Protein AF-A0A527XAN9-F1 (afdb_monomer)

Foldseek 3Di:
DDKAKDFWDQQWLQWIDGPNDIDGHPPDDFDGQQDWDDDPNDTHRRGVVSSVVVCVVCVRPMDMDDDDDD

Solvent-accessible surface area (backbone atoms only — not comparable to full-atom values): 4150 Å² total; per-residue (Å²): 112,56,71,51,73,41,64,65,46,72,68,24,36,32,32,33,30,46,88,92,45,79,46,71,45,86,97,53,88,50,50,52,48,86,39,68,42,78,54,97,92,36,87,32,61,47,3,51,51,37,24,51,50,45,48,61,69,48,63,89,46,71,46,77,49,74,43,85,78,132

Radius of gyration: 13.35 Å; Cα contacts (8 Å, |Δi|>4): 120; chains: 1; bounding box: 32×24×40 Å

Secondary structure (DSSP, 8-state):
-EEEEEPEEE-SSSEEEETTEEEEPTT-----TT--EEETTEEE-HHHHHHHHHHHHHTT--EEEEES--

Sequence (70 aa):
TRKEQGTAIVNDGDSITLGTERIRLRGIDAPEYQQTCQKAGADYPCGKLARQSLVRLIAGRPVSCSGWQR

pLDDT: mean 93.24, std 6.2, range [57.44, 97.44]

Nearest PDB structures (foldseek):
  2f3w-assembly1_A  TM=3.013E-01  e=2.602E+00  Staphylococcus aureus
  8wdw-assembly2_B  TM=3.684E-01  e=9.592E+00  uncultured bacterium
  6dkk-assembly1_A  TM=2.602E-01  e=7.389E+00  Clostridium botulinum A str. ATCC 19397

Structure (mmCIF, N/CA/C/O backbone):
data_AF-A0A527XAN9-F1
#
_entry.id   AF-A0A527XAN9-F1
#
loop_
_atom_site.group_PDB
_atom_site.id
_atom_site.type_symbol
_atom_site.label_atom_id
_atom_site.label_alt_id
_atom_site.label_comp_id
_atom_site.label_asym_id
_atom_site.label_entity_id
_atom_site.label_seq_id
_atom_site.pdbx_PDB_ins_code
_atom_site.Cartn_x
_atom_site.Cartn_y
_atom_site.Cartn_z
_atom_site.occupancy
_atom_site.B_iso_or_equiv
_atom_site.auth_seq_id
_atom_site.auth_comp_id
_atom_site.auth_asym_id
_atom_site.auth_atom_id
_atom_site.pdbx_PDB_model_num
ATOM 1 N N . THR A 1 1 ? -6.071 7.095 21.057 1.00 77.25 1 THR A N 1
ATOM 2 C CA . THR A 1 1 ? -5.897 6.761 19.635 1.00 77.25 1 THR A CA 1
ATOM 3 C C . THR A 1 1 ? -7.239 6.256 19.203 1.00 77.25 1 THR A C 1
ATOM 5 O O . THR A 1 1 ? -7.787 5.422 19.919 1.00 77.25 1 THR A O 1
ATOM 8 N N . ARG A 1 2 ? -7.795 6.740 18.095 1.00 85.62 2 ARG A N 1
ATOM 9 C CA . ARG A 1 2 ? -8.935 6.057 17.489 1.00 85.62 2 ARG A CA 1
ATOM 10 C C . ARG A 1 2 ? -8.468 4.669 17.061 1.00 85.62 2 ARG A C 1
ATOM 12 O O . ARG A 1 2 ? -7.341 4.531 16.578 1.00 85.62 2 ARG A O 1
ATOM 19 N N . LYS A 1 3 ? -9.301 3.663 17.296 1.00 90.19 3 LYS A N 1
ATOM 20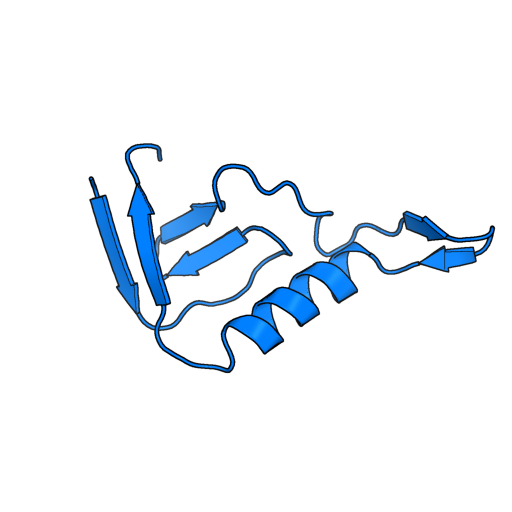 C CA . LYS A 1 3 ? -9.070 2.292 16.853 1.00 90.19 3 LYS A CA 1
ATOM 21 C C . LYS A 1 3 ? -10.253 1.863 16.007 1.00 90.19 3 LYS A C 1
ATOM 23 O O . LYS A 1 3 ? -11.385 2.077 16.416 1.00 90.19 3 LYS A O 1
ATOM 28 N N . GLU A 1 4 ? -9.962 1.269 14.863 1.00 90.44 4 GLU A N 1
ATOM 29 C CA . GLU A 1 4 ? -10.952 0.711 13.945 1.00 90.44 4 GLU A CA 1
ATOM 30 C C . GLU A 1 4 ? -10.515 -0.704 13.581 1.00 90.44 4 GLU A C 1
ATOM 32 O O . GLU A 1 4 ? -9.316 -0.983 13.483 1.00 90.44 4 GLU A O 1
ATOM 37 N N . GLN A 1 5 ? -11.465 -1.618 13.416 1.00 93.44 5 GLN A N 1
ATOM 38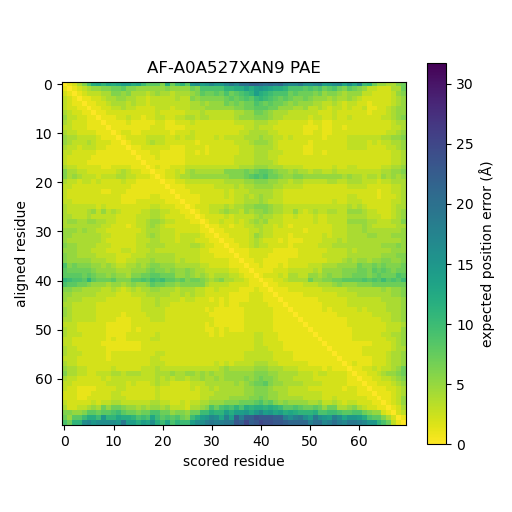 C CA . GLN A 1 5 ? -11.165 -2.998 13.055 1.00 93.44 5 GLN A CA 1
ATOM 39 C C . GLN A 1 5 ? -12.258 -3.570 12.164 1.00 93.44 5 GLN A C 1
ATOM 41 O O . GLN A 1 5 ? -13.440 -3.320 12.379 1.00 93.44 5 GLN A O 1
ATOM 46 N N . GLY A 1 6 ? -11.859 -4.366 11.177 1.00 94.19 6 GLY A N 1
ATOM 47 C CA . GLY A 1 6 ? -12.801 -5.068 10.319 1.00 94.19 6 GLY A CA 1
ATOM 48 C C . GLY A 1 6 ? -12.180 -5.526 9.012 1.00 94.19 6 GLY A C 1
ATOM 49 O O . GLY A 1 6 ? -10.959 -5.523 8.835 1.00 94.19 6 GLY A O 1
ATOM 50 N N . THR A 1 7 ? -13.045 -5.928 8.087 1.00 94.75 7 THR A N 1
ATOM 51 C CA . THR A 1 7 ? -12.647 -6.257 6.720 1.00 94.75 7 THR A CA 1
ATOM 52 C C . THR A 1 7 ? -12.309 -4.973 5.974 1.00 94.75 7 THR A C 1
ATOM 54 O O . THR A 1 7 ? -13.152 -4.087 5.838 1.00 94.75 7 THR A O 1
ATOM 57 N N . ALA A 1 8 ? -11.077 -4.883 5.483 1.00 95.44 8 ALA A N 1
ATOM 58 C CA . ALA A 1 8 ? -10.635 -3.758 4.677 1.00 95.44 8 ALA A CA 1
ATOM 59 C C . ALA A 1 8 ? -10.919 -3.982 3.192 1.00 95.44 8 ALA A C 1
ATOM 61 O O . ALA A 1 8 ? -10.598 -5.031 2.629 1.00 95.44 8 ALA A O 1
ATOM 62 N N . ILE A 1 9 ? -11.440 -2.947 2.545 1.00 95.94 9 ILE A N 1
ATOM 63 C CA . ILE A 1 9 ? -11.405 -2.797 1.095 1.00 95.94 9 ILE A CA 1
ATOM 64 C C . ILE A 1 9 ? -10.120 -2.042 0.759 1.00 95.94 9 ILE A C 1
ATOM 66 O O . ILE A 1 9 ? -9.834 -1.008 1.353 1.00 95.94 9 ILE A O 1
ATOM 70 N N . VAL A 1 10 ? -9.317 -2.577 -0.160 1.00 96.19 10 VAL A N 1
ATOM 71 C CA . VAL A 1 10 ? -8.067 -1.930 -0.581 1.00 96.19 10 VAL A CA 1
ATOM 72 C C . VAL A 1 10 ? -8.335 -1.026 -1.771 1.00 96.19 10 VAL A C 1
ATOM 74 O O . VAL A 1 10 ? -8.747 -1.502 -2.840 1.00 96.19 10 VAL A O 1
ATOM 77 N N . ASN A 1 11 ? -8.054 0.260 -1.585 1.00 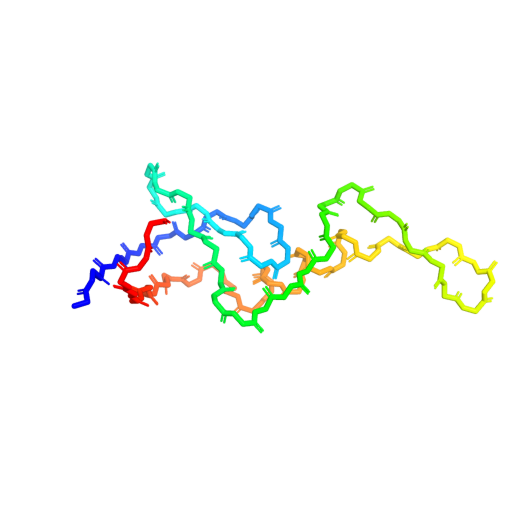94.62 11 ASN A N 1
ATOM 78 C CA . ASN A 1 11 ? -8.318 1.292 -2.574 1.00 94.62 11 ASN A CA 1
ATOM 79 C C . ASN A 1 11 ? -7.054 1.487 -3.417 1.00 94.62 11 ASN A C 1
ATOM 81 O O . ASN A 1 11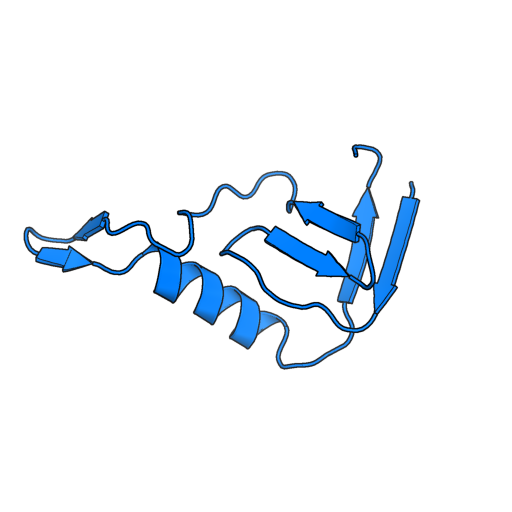 ? -7.078 1.187 -4.608 1.00 94.62 11 ASN A O 1
ATOM 85 N N . ASP A 1 12 ? -5.937 1.813 -2.759 1.00 95.00 12 ASP A N 1
ATOM 86 C CA . ASP A 1 12 ? -4.628 2.088 -3.369 1.00 95.00 12 ASP A CA 1
ATOM 87 C C . ASP A 1 12 ? -3.508 1.378 -2.584 1.00 95.00 12 ASP A C 1
ATOM 89 O O . ASP A 1 12 ? -3.780 0.537 -1.724 1.00 95.00 12 ASP A O 1
ATOM 93 N N . GLY A 1 13 ? -2.237 1.662 -2.881 1.00 95.50 13 GLY A N 1
ATOM 94 C CA . GLY A 1 13 ? -1.107 1.026 -2.187 1.00 95.50 13 GLY A CA 1
ATOM 95 C C . GLY A 1 13 ? -0.886 1.488 -0.739 1.00 95.50 13 GLY A C 1
ATOM 96 O O . GLY A 1 13 ? -0.149 0.829 -0.008 1.00 95.50 13 GLY A O 1
ATOM 97 N N . ASP A 1 14 ? -1.524 2.581 -0.317 1.00 95.75 14 ASP A N 1
ATOM 98 C CA . ASP A 1 14 ? -1.423 3.165 1.028 1.00 95.75 14 ASP A CA 1
ATOM 99 C C . ASP A 1 14 ? -2.794 3.503 1.645 1.00 95.75 14 ASP A C 1
ATOM 101 O O . ASP A 1 14 ? -2.862 4.093 2.721 1.00 95.75 14 ASP A O 1
ATOM 105 N N . SER A 1 15 ? -3.891 3.164 0.967 1.00 95.25 15 SER A N 1
ATOM 106 C CA . SER A 1 15 ? -5.235 3.617 1.323 1.00 95.25 15 SER A CA 1
ATOM 107 C C . SER A 1 15 ? -6.212 2.451 1.354 1.00 95.25 15 SER A C 1
ATOM 109 O O . SER A 1 15 ? -6.331 1.689 0.389 1.00 95.25 15 SER A O 1
ATOM 111 N N . ILE A 1 16 ? -6.953 2.338 2.454 1.00 95.19 16 ILE A N 1
ATOM 112 C CA . ILE A 1 16 ? -7.958 1.296 2.672 1.00 95.19 16 ILE A CA 1
ATOM 113 C C . ILE A 1 16 ? -9.261 1.898 3.190 1.00 95.19 16 ILE A C 1
ATOM 115 O O . ILE A 1 16 ? -9.259 2.927 3.860 1.00 95.19 16 ILE A O 1
ATOM 119 N N . THR A 1 17 ? -10.379 1.241 2.919 1.00 95.19 17 THR A N 1
ATOM 120 C CA . THR A 1 17 ? -11.675 1.570 3.508 1.00 95.19 17 THR A CA 1
ATOM 121 C C . THR A 1 17 ? -12.084 0.483 4.496 1.00 95.19 17 THR A C 1
ATOM 123 O O . THR A 1 17 ? -12.144 -0.693 4.140 1.00 95.19 17 THR A O 1
ATOM 126 N N . LEU A 1 18 ? -12.366 0.877 5.738 1.00 93.50 18 LEU A N 1
ATOM 127 C CA . LEU A 1 18 ? -12.940 0.025 6.780 1.00 93.50 18 LEU A CA 1
ATOM 128 C C . LEU A 1 18 ? -14.354 0.522 7.084 1.00 93.50 18 LEU A C 1
ATOM 130 O O . LEU A 1 18 ? -14.530 1.609 7.632 1.00 93.50 18 LEU A O 1
ATOM 134 N N . GLY A 1 19 ? -15.369 -0.263 6.719 1.00 90.31 19 GLY A N 1
ATOM 135 C CA . GLY A 1 19 ? -16.762 0.171 6.837 1.00 90.31 19 GLY A CA 1
ATOM 136 C C . GLY A 1 19 ? -17.015 1.434 6.009 1.00 90.31 19 GLY A C 1
ATOM 137 O O . GLY A 1 19 ? -16.903 1.403 4.787 1.00 90.31 19 GLY A O 1
ATOM 138 N N . THR A 1 20 ? -17.333 2.547 6.672 1.00 89.31 20 THR A N 1
ATOM 139 C CA . THR A 1 20 ? -17.569 3.859 6.040 1.00 89.31 20 THR A CA 1
ATOM 140 C C . THR A 1 20 ? -16.353 4.785 6.075 1.00 89.31 20 THR A C 1
ATOM 142 O O . THR A 1 20 ? -16.416 5.904 5.574 1.00 89.31 20 THR A O 1
ATOM 145 N N . GLU A 1 21 ? -15.253 4.359 6.691 1.00 90.88 21 GLU A N 1
ATOM 146 C CA . GLU A 1 21 ? -14.091 5.206 6.945 1.00 90.88 21 GLU A CA 1
ATOM 147 C C . GLU A 1 21 ? -12.984 4.892 5.944 1.00 90.88 21 GLU A C 1
ATOM 149 O O . GLU A 1 21 ? -12.519 3.755 5.839 1.00 90.88 21 GLU A O 1
ATOM 154 N N . ARG A 1 22 ? -12.537 5.913 5.207 1.00 92.81 22 ARG A N 1
ATOM 155 C CA . ARG A 1 22 ? -11.326 5.827 4.387 1.00 92.81 22 ARG A CA 1
ATOM 156 C C . ARG A 1 22 ? -10.123 6.179 5.258 1.00 92.81 22 ARG A C 1
ATOM 158 O O . ARG A 1 22 ? -10.075 7.251 5.847 1.00 92.81 22 ARG A O 1
ATOM 165 N N . ILE A 1 23 ? -9.156 5.273 5.325 1.00 93.38 23 ILE A N 1
ATOM 166 C CA . ILE A 1 23 ? -7.958 5.366 6.157 1.00 93.38 23 ILE A CA 1
ATOM 167 C C . ILE A 1 23 ? -6.730 5.376 5.247 1.00 93.38 23 ILE A C 1
ATOM 169 O O . ILE A 1 23 ? -6.568 4.489 4.407 1.00 93.38 23 ILE A O 1
ATOM 173 N N . ARG A 1 24 ? -5.845 6.356 5.454 1.00 94.38 24 ARG A N 1
ATOM 174 C CA . ARG A 1 24 ? -4.528 6.425 4.813 1.00 94.38 24 ARG A CA 1
ATOM 175 C C . ARG A 1 24 ? -3.441 5.948 5.774 1.00 94.38 24 ARG A C 1
ATOM 177 O O . ARG A 1 24 ? -3.420 6.331 6.945 1.00 94.38 24 ARG A O 1
ATOM 184 N N . LEU A 1 25 ? -2.541 5.099 5.292 1.00 93.38 25 LEU A N 1
ATOM 185 C CA . LEU A 1 25 ? -1.442 4.545 6.073 1.00 93.38 25 LEU A CA 1
ATOM 186 C C . LEU A 1 25 ? -0.375 5.619 6.304 1.00 93.38 25 LEU A C 1
ATOM 188 O O . LEU A 1 25 ? 0.260 6.117 5.379 1.00 93.38 25 LEU A O 1
ATOM 192 N N . ARG A 1 26 ? -0.159 5.983 7.569 1.00 93.19 26 ARG A N 1
ATOM 193 C CA . ARG A 1 26 ? 0.811 7.021 7.927 1.00 93.19 26 ARG A CA 1
ATOM 194 C C . ARG A 1 26 ? 2.238 6.573 7.605 1.00 93.19 26 ARG A C 1
ATOM 196 O O . ARG A 1 26 ? 2.679 5.530 8.077 1.00 93.19 26 ARG A O 1
ATOM 203 N N . GLY A 1 27 ? 2.978 7.427 6.899 1.00 93.19 27 GLY A N 1
ATOM 204 C CA . GLY A 1 27 ? 4.389 7.199 6.569 1.00 93.19 27 GLY A CA 1
ATOM 205 C C . GLY A 1 27 ? 4.614 6.301 5.353 1.00 93.19 27 GLY A C 1
ATOM 206 O O . GLY A 1 27 ? 5.759 5.972 5.061 1.00 93.19 27 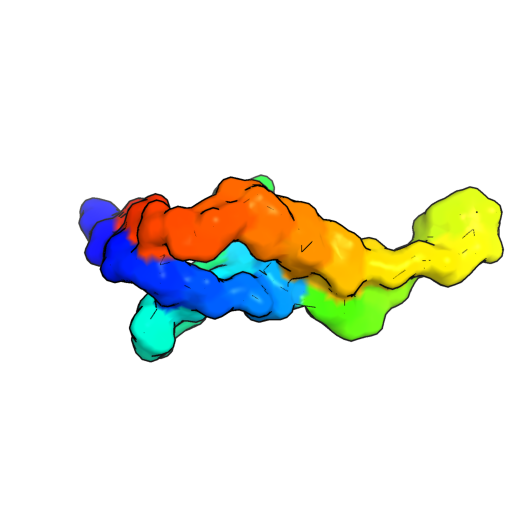GLY A O 1
ATOM 207 N N . ILE A 1 28 ? 3.546 5.921 4.649 1.00 93.50 28 ILE A N 1
ATOM 208 C CA . ILE A 1 28 ? 3.612 5.239 3.360 1.00 93.50 28 ILE A CA 1
ATOM 209 C C . ILE A 1 28 ? 3.011 6.188 2.331 1.00 93.50 28 ILE A C 1
ATOM 211 O O . ILE A 1 28 ? 1.917 6.702 2.539 1.00 93.50 28 ILE A O 1
ATOM 215 N N . ASP A 1 29 ? 3.738 6.414 1.243 1.00 92.38 29 ASP A N 1
ATOM 216 C CA . ASP A 1 29 ? 3.229 7.106 0.066 1.00 92.38 29 ASP A CA 1
ATOM 217 C C . ASP A 1 29 ? 3.291 6.123 -1.097 1.00 92.38 29 ASP A C 1
ATOM 219 O O . ASP A 1 29 ? 4.362 5.614 -1.445 1.00 92.38 29 ASP A O 1
ATOM 223 N N . ALA A 1 30 ? 2.123 5.770 -1.621 1.00 94.94 30 ALA A N 1
ATOM 224 C CA . ALA A 1 30 ? 2.004 4.829 -2.719 1.00 94.94 30 ALA A CA 1
ATOM 225 C C . ALA A 1 30 ? 1.459 5.537 -3.962 1.00 94.94 30 ALA A C 1
ATOM 227 O O . ALA A 1 30 ? 0.638 6.441 -3.832 1.00 94.94 30 ALA A O 1
ATOM 228 N N . PRO A 1 31 ? 1.851 5.094 -5.171 1.00 94.88 31 PRO A N 1
ATOM 229 C CA . PRO A 1 31 ? 1.240 5.585 -6.396 1.00 94.88 31 PRO A CA 1
ATOM 230 C C . PRO A 1 31 ? -0.272 5.341 -6.395 1.00 94.88 31 PRO A C 1
ATOM 232 O O . PRO A 1 31 ? -0.731 4.263 -5.994 1.00 94.88 31 PRO A O 1
ATOM 235 N N . GLU A 1 32 ? -1.022 6.312 -6.908 1.00 93.25 32 GLU A N 1
ATOM 236 C CA . GLU A 1 32 ? -2.471 6.199 -7.097 1.00 93.25 32 GLU A CA 1
ATOM 237 C C . GLU A 1 32 ? -2.800 5.018 -8.019 1.00 93.25 32 GLU A C 1
ATOM 239 O O . GLU A 1 32 ? -2.024 4.701 -8.925 1.00 93.25 32 GLU A O 1
ATOM 244 N N . TYR A 1 33 ? -3.955 4.365 -7.851 1.00 92.50 33 TYR A N 1
ATOM 245 C CA . TYR A 1 33 ? -4.284 3.133 -8.585 1.00 92.50 33 TYR A CA 1
ATOM 246 C C . TYR A 1 33 ? -4.088 3.217 -10.111 1.00 92.50 33 TYR A C 1
ATOM 248 O O . TYR A 1 33 ? -3.623 2.257 -10.736 1.00 92.50 33 TYR A O 1
ATOM 256 N N . GLN A 1 34 ? -4.434 4.356 -10.716 1.00 94.44 34 GLN A N 1
ATOM 257 C CA . GLN A 1 34 ? -4.335 4.576 -12.163 1.00 94.44 34 GLN A CA 1
ATOM 258 C C . GLN A 1 34 ? -2.953 5.070 -12.618 1.00 94.44 34 GLN A C 1
ATOM 260 O O . GLN A 1 34 ? -2.704 5.168 -13.820 1.00 94.44 34 GLN A O 1
ATOM 265 N N . GLN A 1 35 ? -2.041 5.356 -11.687 1.00 96.00 35 GLN A N 1
ATOM 266 C CA . GLN A 1 35 ? -0.718 5.864 -12.008 1.00 96.00 35 GLN A CA 1
ATOM 267 C C . GLN A 1 35 ? 0.138 4.793 -12.690 1.00 96.00 35 GLN A C 1
ATOM 269 O O . GLN A 1 35 ? 0.272 3.653 -12.227 1.00 96.00 35 GLN A O 1
ATOM 274 N N . THR A 1 36 ? 0.759 5.209 -13.791 1.00 96.62 36 THR A N 1
ATOM 275 C CA . THR A 1 36 ? 1.778 4.447 -14.510 1.00 96.62 36 THR A CA 1
ATOM 276 C C . THR A 1 36 ? 3.116 5.147 -14.310 1.00 96.62 36 THR A C 1
ATOM 278 O O . THR A 1 36 ? 3.222 6.362 -14.459 1.00 96.62 36 THR A O 1
ATOM 281 N N . CYS A 1 37 ? 4.124 4.380 -13.917 1.00 96.00 37 CYS A N 1
ATOM 282 C CA . CYS A 1 37 ? 5.496 4.834 -13.735 1.00 96.00 37 CYS A CA 1
ATOM 283 C C . CYS A 1 37 ? 6.339 4.369 -14.927 1.00 96.00 37 CYS A C 1
ATOM 285 O O . CYS A 1 37 ? 5.901 3.517 -15.695 1.00 96.00 37 CYS A O 1
ATOM 287 N N . GLN A 1 38 ? 7.580 4.840 -15.034 1.00 97.00 38 GLN A N 1
ATOM 288 C CA . GLN A 1 38 ? 8.564 4.230 -15.928 1.00 97.00 38 GLN A CA 1
ATOM 289 C C . GLN A 1 38 ? 9.573 3.399 -15.143 1.00 97.00 38 GLN A C 1
ATOM 291 O O . GLN A 1 38 ? 10.078 3.823 -14.103 1.00 97.00 38 GLN A O 1
ATOM 296 N N . LYS A 1 39 ? 9.891 2.210 -15.657 1.00 94.25 39 LYS A N 1
ATOM 297 C CA . LYS A 1 39 ? 10.950 1.347 -15.130 1.00 94.25 39 LYS A CA 1
ATOM 298 C C . LYS A 1 39 ? 11.778 0.822 -16.294 1.00 94.25 39 LYS A C 1
ATOM 300 O O . LYS A 1 39 ? 11.247 0.150 -17.169 1.00 94.25 39 LYS A O 1
ATOM 305 N N . ALA A 1 40 ? 13.076 1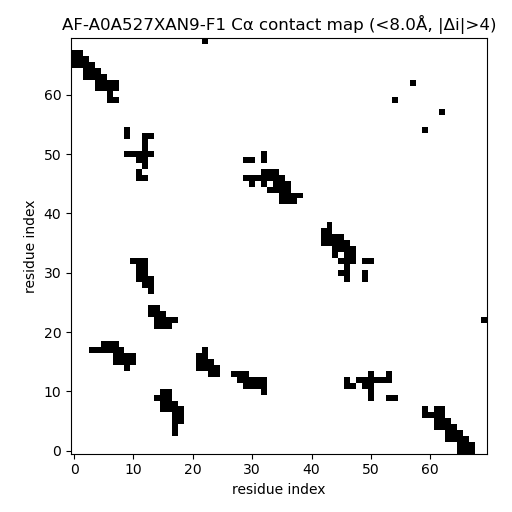.131 -16.294 1.00 94.19 40 ALA A N 1
ATOM 306 C CA . ALA A 1 40 ? 14.004 0.745 -17.363 1.00 94.19 40 ALA A CA 1
ATOM 307 C C . ALA A 1 40 ? 13.522 1.143 -18.778 1.00 94.19 40 ALA A C 1
ATOM 309 O O . ALA A 1 40 ? 13.665 0.380 -19.727 1.00 94.19 40 ALA A O 1
ATOM 310 N N . GLY A 1 41 ? 12.922 2.332 -18.907 1.00 95.44 41 GLY A N 1
ATOM 311 C CA . GLY A 1 41 ? 12.434 2.858 -20.187 1.00 95.44 41 GLY A CA 1
ATOM 312 C C . GLY A 1 41 ? 11.103 2.276 -20.674 1.00 95.44 41 GLY A C 1
ATOM 313 O O . GLY A 1 41 ? 10.666 2.633 -21.761 1.00 95.44 41 GLY A O 1
ATOM 314 N N . ALA A 1 42 ? 10.447 1.418 -19.888 1.00 96.19 42 ALA A N 1
ATOM 315 C CA . ALA A 1 42 ? 9.135 0.862 -20.205 1.00 96.19 42 ALA A CA 1
ATOM 316 C C . ALA A 1 42 ? 8.066 1.315 -19.204 1.00 96.19 42 ALA A C 1
ATOM 318 O O . ALA A 1 42 ? 8.357 1.554 -18.024 1.00 96.19 42 ALA A O 1
ATOM 319 N N . ASP A 1 43 ? 6.822 1.381 -19.677 1.00 97.06 43 ASP A N 1
ATOM 320 C CA . ASP A 1 43 ? 5.657 1.626 -18.834 1.00 97.06 43 ASP A CA 1
ATOM 321 C C . ASP A 1 43 ? 5.515 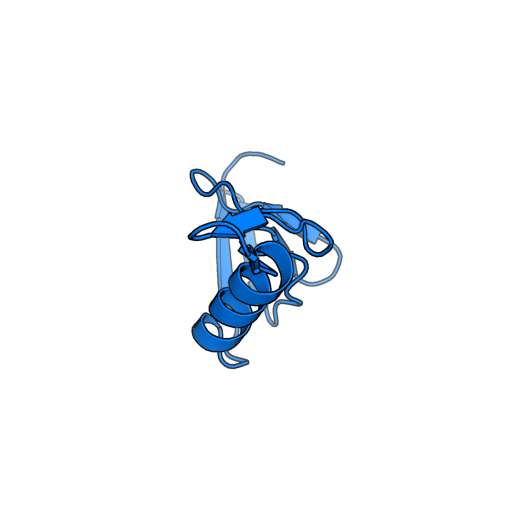0.521 -17.784 1.00 97.06 43 ASP A C 1
ATOM 323 O O . ASP A 1 43 ? 5.556 -0.678 -18.068 1.00 97.06 43 ASP A O 1
ATOM 327 N N . TYR A 1 44 ? 5.339 0.944 -16.539 1.00 96.69 44 TYR A N 1
ATOM 328 C CA . TYR A 1 44 ? 5.266 0.080 -15.377 1.00 96.69 44 TYR A CA 1
ATOM 329 C C . TYR A 1 44 ? 4.014 0.425 -14.565 1.00 96.69 44 TYR A C 1
ATOM 331 O O . TYR A 1 44 ? 3.907 1.546 -14.058 1.00 96.69 44 TYR A O 1
ATOM 339 N N . PRO A 1 45 ? 3.061 -0.512 -14.392 1.00 96.69 45 PRO A N 1
ATOM 340 C CA . PRO A 1 45 ? 1.777 -0.247 -13.742 1.00 96.69 45 PRO A CA 1
ATOM 341 C C . PRO A 1 45 ? 1.919 -0.202 -12.209 1.00 96.69 45 PRO A C 1
ATOM 343 O O . PRO A 1 45 ? 1.345 -1.016 -11.482 1.00 96.69 45 PRO A O 1
ATOM 346 N N . CYS A 1 46 ? 2.721 0.739 -11.712 1.00 96.75 46 CYS A N 1
ATOM 347 C CA . CYS A 1 46 ? 3.114 0.857 -10.313 1.00 96.75 46 CYS A CA 1
ATOM 348 C C . CYS A 1 46 ? 1.918 0.996 -9.365 1.00 96.75 46 CYS A C 1
ATOM 350 O O . CYS A 1 46 ? 1.905 0.306 -8.348 1.00 96.75 46 CYS A O 1
ATOM 352 N N . GLY A 1 47 ? 0.891 1.781 -9.715 1.00 96.62 47 GLY A N 1
ATOM 353 C CA . GLY A 1 47 ? -0.324 1.925 -8.902 1.00 96.62 47 GLY A CA 1
ATOM 354 C C . GLY A 1 47 ? -1.065 0.604 -8.701 1.00 96.62 47 GLY A C 1
ATOM 355 O O . GLY A 1 47 ? -1.345 0.180 -7.576 1.00 96.62 47 GLY A O 1
ATOM 356 N N . LYS A 1 48 ? -1.293 -0.130 -9.797 1.00 97.12 48 LYS A N 1
ATOM 357 C CA . LYS A 1 48 ? -1.943 -1.451 -9.756 1.00 97.12 48 LYS A CA 1
ATOM 358 C C . LYS A 1 48 ? -1.130 -2.460 -8.943 1.00 97.12 48 LYS A C 1
ATOM 360 O O . LYS A 1 48 ? -1.706 -3.221 -8.164 1.00 97.12 48 LYS A O 1
ATOM 365 N N . LEU A 1 49 ? 0.195 -2.460 -9.100 1.00 97.38 49 LEU A N 1
ATOM 366 C CA . LEU A 1 49 ? 1.090 -3.374 -8.385 1.00 97.38 49 LEU A CA 1
ATOM 367 C C . LEU A 1 49 ? 1.200 -3.044 -6.892 1.00 97.38 49 LEU A C 1
ATOM 369 O O . LEU A 1 49 ? 1.231 -3.966 -6.070 1.00 97.38 49 LEU A O 1
ATOM 373 N N . ALA A 1 50 ? 1.210 -1.761 -6.527 1.00 97.38 50 ALA A N 1
ATOM 374 C CA . ALA A 1 50 ? 1.190 -1.318 -5.138 1.00 97.38 50 ALA A CA 1
ATOM 375 C C . ALA A 1 50 ? -0.100 -1.780 -4.444 1.00 97.38 50 ALA A C 1
ATOM 377 O O . ALA A 1 50 ? -0.041 -2.499 -3.443 1.00 97.38 50 ALA A O 1
ATOM 378 N N . ARG A 1 51 ? -1.263 -1.505 -5.054 1.00 97.38 51 ARG A N 1
ATOM 379 C CA . ARG A 1 51 ? -2.565 -1.988 -4.570 1.00 97.38 51 ARG A CA 1
ATOM 380 C C . ARG A 1 51 ? -2.592 -3.510 -4.415 1.00 97.38 51 ARG A C 1
ATOM 382 O O . ARG A 1 51 ? -3.013 -4.027 -3.383 1.00 97.38 51 ARG A O 1
ATOM 389 N N . GLN A 1 52 ? -2.135 -4.252 -5.426 1.00 97.44 52 GLN A N 1
ATOM 390 C CA . GLN A 1 52 ? -2.141 -5.719 -5.390 1.00 97.44 52 GLN A CA 1
ATOM 391 C C . GLN A 1 52 ? -1.245 -6.272 -4.274 1.00 97.44 52 GLN A C 1
ATOM 393 O O . GLN A 1 52 ? -1.561 -7.300 -3.676 1.00 97.44 52 GLN A O 1
ATOM 398 N N . SER A 1 53 ? -0.139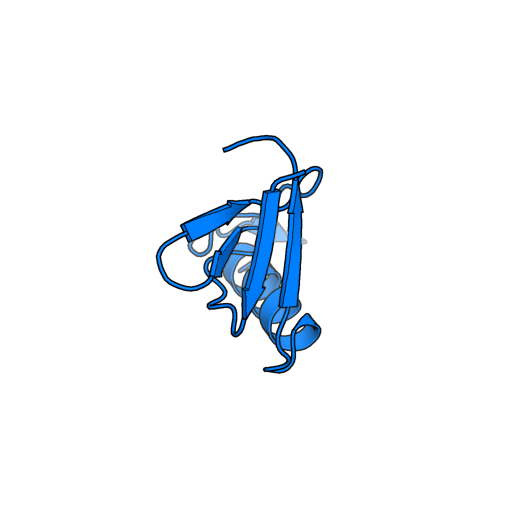 -5.594 -3.976 1.00 96.88 53 SER A N 1
ATOM 399 C CA . SER A 1 53 ? 0.755 -5.982 -2.885 1.00 96.88 53 SER A CA 1
ATOM 400 C C . SER A 1 53 ? 0.081 -5.812 -1.527 1.00 96.88 53 SER A C 1
ATOM 402 O O . SER A 1 53 ? 0.153 -6.730 -0.713 1.00 96.88 53 SER A O 1
ATOM 404 N N . LEU A 1 54 ? -0.664 -4.721 -1.319 1.00 96.25 54 LEU A N 1
ATOM 405 C CA . LEU A 1 54 ? -1.442 -4.525 -0.095 1.00 96.25 54 LEU A CA 1
ATOM 406 C C . LEU A 1 54 ? -2.599 -5.533 0.029 1.00 96.25 54 LEU A C 1
ATOM 408 O O . LEU A 1 54 ? -2.798 -6.107 1.098 1.00 96.25 54 LEU A O 1
ATOM 412 N N . VAL A 1 55 ? -3.299 -5.846 -1.069 1.00 97.00 55 VAL A N 1
ATOM 413 C CA . VAL A 1 55 ? -4.320 -6.916 -1.094 1.00 97.00 55 VAL A CA 1
ATOM 414 C C . VAL A 1 55 ? -3.726 -8.260 -0.663 1.00 97.00 55 VAL A C 1
ATOM 416 O O . VAL A 1 55 ? -4.294 -8.936 0.196 1.00 97.00 55 VAL A O 1
ATOM 419 N N . ARG A 1 56 ? -2.569 -8.641 -1.223 1.00 97.25 56 ARG A N 1
ATOM 420 C CA . ARG A 1 56 ? -1.866 -9.880 -0.850 1.00 97.25 56 ARG A CA 1
ATOM 421 C C . ARG A 1 56 ? -1.398 -9.865 0.601 1.00 97.25 56 ARG A C 1
ATOM 423 O O . ARG A 1 56 ? -1.463 -10.897 1.257 1.00 97.25 56 ARG A O 1
ATOM 430 N N . LEU A 1 57 ? -0.946 -8.717 1.101 1.00 96.06 57 LEU A N 1
ATOM 431 C CA . LEU A 1 57 ? -0.513 -8.573 2.487 1.00 96.06 57 LEU A CA 1
ATOM 432 C C . LEU A 1 57 ? -1.677 -8.764 3.464 1.00 96.06 57 LEU A C 1
ATOM 434 O O . LEU A 1 57 ? -1.524 -9.451 4.470 1.00 96.06 57 LEU A O 1
ATOM 438 N N . ILE A 1 58 ? -2.849 -8.200 3.173 1.00 95.75 58 ILE A N 1
ATOM 439 C CA . ILE A 1 58 ? -4.041 -8.375 4.014 1.00 95.75 58 ILE A CA 1
ATOM 440 C C . ILE A 1 58 ? -4.549 -9.818 3.918 1.00 95.75 58 ILE A C 1
ATOM 442 O O . ILE A 1 58 ? -4.892 -10.415 4.939 1.00 95.75 58 ILE A O 1
ATOM 446 N N . ALA A 1 59 ? -4.529 -10.407 2.718 1.00 95.56 59 ALA A N 1
ATOM 447 C CA . ALA A 1 59 ? -4.950 -11.787 2.454 1.00 95.56 59 ALA A CA 1
ATOM 448 C C . ALA A 1 59 ? -6.369 -12.099 2.973 1.00 95.56 59 ALA A C 1
ATOM 450 O O . ALA A 1 59 ? -6.624 -13.178 3.499 1.00 95.56 59 ALA A O 1
ATOM 451 N N . GLY A 1 60 ? -7.280 -11.123 2.885 1.00 91.56 60 GLY A N 1
ATOM 452 C CA . GLY A 1 60 ? -8.662 -11.248 3.366 1.00 91.56 60 GLY A CA 1
ATOM 453 C C . GLY A 1 60 ? -8.818 -11.311 4.890 1.00 91.56 60 GLY A C 1
ATOM 454 O O . GLY A 1 60 ? -9.929 -11.499 5.378 1.00 91.56 60 GLY A O 1
ATOM 455 N N . ARG A 1 61 ? -7.734 -11.150 5.657 1.00 94.88 61 ARG A N 1
ATOM 456 C CA . ARG A 1 61 ? -7.787 -11.130 7.121 1.00 94.88 61 ARG A CA 1
ATOM 457 C C . ARG A 1 61 ? -8.348 -9.795 7.619 1.00 94.88 61 ARG A C 1
ATOM 459 O O . ARG A 1 61 ? -8.104 -8.764 6.987 1.00 94.88 61 ARG A O 1
ATOM 466 N N . PRO A 1 62 ? -9.055 -9.783 8.761 1.00 94.19 62 PRO A N 1
ATOM 467 C CA . PRO A 1 62 ? -9.460 -8.537 9.393 1.00 94.19 62 PRO A CA 1
ATOM 468 C C . PRO A 1 62 ? -8.223 -7.720 9.774 1.00 94.19 62 PRO A C 1
ATOM 470 O O . PRO A 1 62 ? -7.235 -8.261 10.275 1.00 94.19 62 PRO A O 1
ATOM 473 N N . VAL A 1 63 ? -8.284 -6.411 9.552 1.00 95.19 63 VAL A N 1
ATOM 474 C CA . VAL A 1 63 ? -7.201 -5.483 9.891 1.00 95.19 63 VAL A CA 1
ATOM 475 C C . VAL A 1 63 ? -7.611 -4.627 11.078 1.00 95.19 63 VAL A C 1
ATOM 477 O O . VAL A 1 63 ? -8.789 -4.320 11.242 1.00 95.19 63 VAL A O 1
ATOM 480 N N . SER A 1 64 ? -6.639 -4.232 11.898 1.00 94.25 64 SER A N 1
ATOM 481 C CA . SER A 1 64 ? -6.832 -3.242 12.957 1.00 94.25 64 SER A CA 1
ATOM 482 C C . SER A 1 64 ? -6.003 -2.003 12.646 1.00 94.25 64 SER A C 1
ATOM 484 O O . SER A 1 64 ? -4.795 -2.090 12.424 1.00 94.25 64 SER A O 1
ATOM 486 N N . CYS A 1 65 ? -6.659 -0.851 12.630 1.00 93.06 65 CYS A N 1
ATOM 487 C CA . CYS A 1 65 ? -6.047 0.451 12.432 1.00 93.06 65 CYS A CA 1
ATOM 488 C C . CYS A 1 65 ? -6.050 1.217 13.752 1.00 93.06 65 CYS A C 1
ATOM 490 O O . CYS A 1 65 ? -7.029 1.190 14.499 1.00 93.06 65 CYS A O 1
ATOM 492 N N . SER A 1 66 ? -4.965 1.939 14.031 1.00 93.06 66 SER A N 1
ATOM 493 C CA . SER A 1 66 ? -4.916 2.873 15.152 1.00 93.06 66 SER A CA 1
ATOM 494 C C . SER A 1 66 ? -4.227 4.169 14.749 1.00 93.06 66 SER A C 1
ATOM 496 O O . SER A 1 66 ? -3.244 4.150 14.012 1.00 93.06 66 SER A O 1
ATOM 498 N N . GLY A 1 67 ? -4.750 5.299 15.217 1.00 90.19 67 GLY A N 1
ATOM 499 C CA . GLY A 1 67 ? -4.225 6.608 14.844 1.00 90.19 67 GLY A CA 1
ATOM 500 C C . GLY A 1 67 ? -4.914 7.756 15.567 1.00 90.19 67 GLY A C 1
ATOM 501 O O . GLY A 1 67 ? -5.777 7.552 16.421 1.00 90.19 67 GLY A O 1
ATOM 502 N N . TRP A 1 68 ? -4.495 8.975 15.254 1.00 83.06 68 TRP A N 1
ATOM 503 C CA . TRP A 1 68 ? -5.014 10.202 15.874 1.00 83.06 68 TRP A CA 1
ATOM 504 C C . TRP A 1 68 ? -5.515 11.217 14.852 1.00 83.06 68 TRP A C 1
ATOM 506 O O . TRP A 1 68 ? -6.213 12.154 15.217 1.00 83.06 68 TRP A O 1
ATOM 516 N N . GLN A 1 69 ? -5.143 1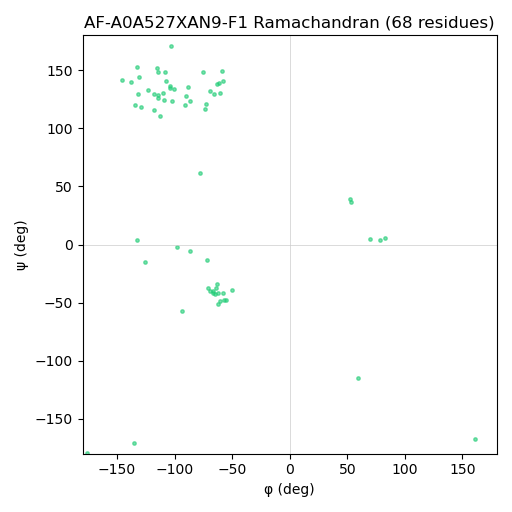1.026 13.591 1.00 68.94 69 GLN A N 1
ATOM 517 C CA . GLN A 1 69 ? -5.412 11.950 12.508 1.00 68.94 69 GLN A CA 1
ATOM 518 C C . GLN A 1 69 ? -6.552 11.390 11.659 1.00 68.94 69 GLN A C 1
ATOM 520 O O . GLN A 1 69 ? -6.579 10.186 11.385 1.00 68.94 69 GLN A O 1
ATOM 525 N N . ARG A 1 70 ? -7.499 12.266 11.328 1.00 57.44 70 ARG A N 1
ATOM 526 C CA . ARG A 1 70 ? -8.493 12.034 10.283 1.00 57.44 70 ARG A CA 1
ATOM 527 C C . ARG A 1 70 ? -7.903 12.435 8.942 1.00 57.44 70 ARG A C 1
ATOM 529 O O . ARG A 1 70 ? -7.209 13.476 8.919 1.00 57.44 70 ARG A O 1
#

Mean predicted aligned error: 3.55 Å